Protein AF-0000000083611784 (afdb_homodimer)

Solvent-accessible surface area (backbone atoms only — not comparable to full-atom 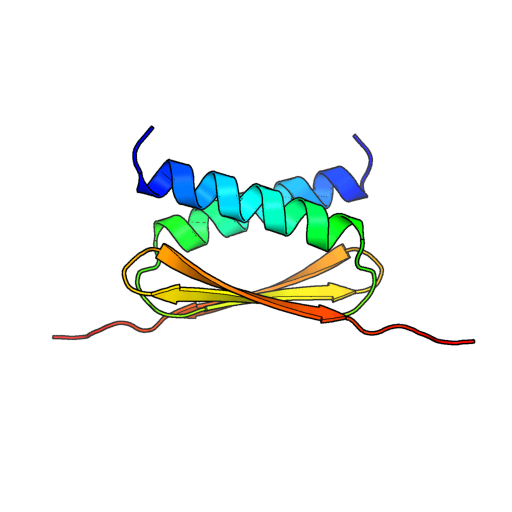values): 5550 Å² total; per-residue (Å²): 129,56,68,61,55,50,51,47,51,54,48,50,52,51,50,52,56,52,53,72,74,41,42,32,37,35,38,37,39,34,30,52,85,54,34,77,77,44,77,45,79,47,76,58,78,86,78,130,129,56,71,62,54,51,51,48,52,53,50,48,53,52,50,51,57,52,53,74,75,41,43,32,38,35,37,37,39,33,31,52,85,55,34,76,76,44,77,45,77,47,74,59,77,86,78,128

Sequence (96 aa):
MSKKQENIQLVLKNIEKMLSSMNYGSITLVVHDDSVVQIEKNEKIRLKMSKKQENIQLVLKNIEKMLSSMNYGSITLVVHDDSVVQIEKNEKIRLK

pLDDT: mean 94.37, std 5.08, range [70.38, 98.44]

Nearest PDB structures (foldseek):
  7o4f-assembly2_D  TM=3.837E-01  e=1.887E+00  Arabidopsis thaliana
  6reb-assembly1_Q  TM=4.284E-01  e=5.753E+00  Polytomella sp. Pringsheim 198.80
  7o4f-assembly2_D  TM=3.829E-01  e=1.887E+00  Arabidopsis thaliana
  6reb-assembly1_Q  TM=4.285E-01  e=5.753E+00  Polytomella sp. Pringsheim 198.80

InterPro domains:
  IPR018743 Protein of unknown function DUF2292 [PF10055] (11-47)

Radius of gyration: 13.78 Å; Cα contacts (8 Å, |Δi|>4): 148; chains: 2; bounding box: 27×47×27 Å

Secondary structure (DSSP, 8-state):
--HHHHHHHHHHHHHHHHHHT-SEEEEEEEEETTEEEEEEEEE-----/--HHHHHHHHHHHHHHHHHHT-SEEEEEEEEETTEEEEEEEEE-----

Organism: NCBI:txid2304605

Foldseek 3Di:
DDPLVVQVVVVVVVVVVLVVPADDFDKDFDDDPSHTDDIDTGGDDDDD/DDPLVVQVVVVVVVVVVLVVPADDFDKDFDDDPSHTDDIDTGGDDDDD

Structure (mmCIF, N/CA/C/O backbone):
data_AF-0000000083611784-model_v1
#
loop_
_entity.id
_entity.type
_entity.pdbx_description
1 polymer 'DUF2292 domain-containing protein'
#
loop_
_atom_site.group_PDB
_atom_site.id
_atom_site.type_symbol
_atom_site.label_atom_id
_atom_site.label_alt_id
_atom_site.label_comp_id
_atom_site.label_asym_id
_atom_site.label_entity_id
_atom_site.label_seq_id
_atom_site.pdbx_PDB_ins_code
_atom_site.Cartn_x
_atom_site.Cartn_y
_atom_site.Cartn_z
_atom_site.occupancy
_atom_site.B_iso_or_equiv
_atom_site.auth_seq_id
_atom_site.auth_comp_id
_atom_site.auth_asym_id
_atom_site.auth_atom_id
_atom_site.pdbx_PDB_model_num
ATOM 1 N N . MET A 1 1 ? -19.109 14.625 -2.473 1 72 1 MET A N 1
ATOM 2 C CA . MET A 1 1 ? -17.891 14.016 -1.938 1 72 1 MET A CA 1
ATOM 3 C C . MET A 1 1 ? -16.672 14.914 -2.178 1 72 1 MET A C 1
ATOM 5 O O . MET A 1 1 ? -16.578 15.57 -3.221 1 72 1 MET A O 1
ATOM 9 N N . SER A 1 2 ? -15.867 15.109 -1.113 1 91.12 2 SER A N 1
ATOM 10 C CA . SER A 1 2 ? -14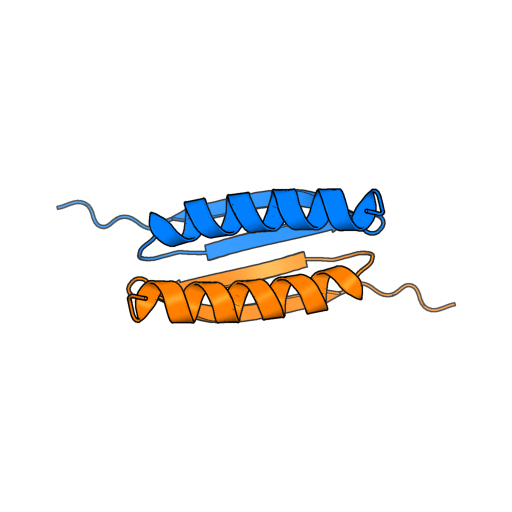.68 15.938 -1.271 1 91.12 2 SER A CA 1
ATOM 11 C C . SER A 1 2 ? -13.695 15.32 -2.258 1 91.12 2 SER A C 1
ATOM 13 O O . SER A 1 2 ? -13.773 14.125 -2.549 1 91.12 2 SER A O 1
ATOM 15 N N . LYS A 1 3 ? -12.875 16.109 -2.963 1 90.75 3 LYS A N 1
ATOM 16 C CA . LYS A 1 3 ? -11.859 15.617 -3.895 1 90.75 3 LYS A CA 1
ATOM 17 C C . LYS A 1 3 ? -10.977 14.555 -3.244 1 90.75 3 LYS A C 1
ATOM 19 O O . LYS A 1 3 ? -10.609 13.57 -3.889 1 90.75 3 LYS A O 1
ATOM 24 N N . LYS A 1 4 ? -10.719 14.805 -2.074 1 90.44 4 LYS A N 1
ATOM 25 C CA . LYS A 1 4 ? -9.922 13.852 -1.308 1 90.44 4 LYS A CA 1
ATOM 26 C C . LYS A 1 4 ? -10.625 12.5 -1.207 1 90.44 4 LYS A C 1
ATOM 28 O O . LYS A 1 4 ? -10.008 11.453 -1.444 1 90.44 4 LYS A O 1
ATOM 33 N N . GLN A 1 5 ? -11.875 12.562 -0.9 1 92.44 5 GLN A N 1
ATOM 34 C CA . GLN A 1 5 ? -12.656 11.336 -0.762 1 92.44 5 GLN A CA 1
ATOM 35 C C . GLN A 1 5 ? -12.781 10.609 -2.1 1 92.44 5 GLN A C 1
ATOM 37 O O . GLN A 1 5 ? -12.766 9.375 -2.146 1 92.44 5 GLN A O 1
ATOM 42 N N . GLU A 1 6 ? -12.859 11.469 -3.09 1 93.94 6 GLU A N 1
ATOM 43 C CA . GLU A 1 6 ? -12.938 10.875 -4.422 1 93.94 6 GLU A CA 1
ATOM 44 C C . GLU A 1 6 ? -11.641 10.156 -4.785 1 93.94 6 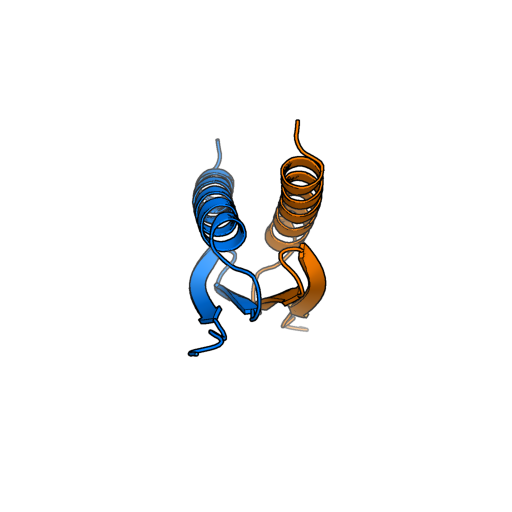GLU A C 1
ATOM 46 O O . GLU A 1 6 ? -11.664 9.07 -5.363 1 93.94 6 GLU A O 1
ATOM 51 N N . ASN A 1 7 ? -10.562 10.742 -4.516 1 95.06 7 ASN A N 1
ATOM 52 C CA . ASN A 1 7 ? -9.266 10.133 -4.77 1 95.06 7 ASN A CA 1
ATOM 53 C C . ASN A 1 7 ? -9.094 8.836 -3.982 1 95.06 7 ASN A C 1
ATOM 55 O O . ASN A 1 7 ? -8.625 7.832 -4.527 1 95.06 7 ASN A O 1
ATOM 59 N N . ILE A 1 8 ? -9.578 8.906 -2.803 1 95.12 8 ILE A N 1
ATOM 60 C CA . ILE A 1 8 ? -9.43 7.734 -1.95 1 95.12 8 ILE A CA 1
ATOM 61 C C . ILE A 1 8 ? -10.266 6.586 -2.51 1 95.12 8 ILE A C 1
ATOM 63 O O . ILE A 1 8 ? -9.797 5.445 -2.586 1 95.12 8 ILE A O 1
ATOM 67 N N . GLN A 1 9 ? -11.422 6.867 -2.928 1 95.44 9 GLN A N 1
ATOM 68 C CA . GLN A 1 9 ? -12.289 5.828 -3.471 1 95.44 9 GLN A CA 1
ATOM 69 C C . GLN A 1 9 ? -11.688 5.207 -4.727 1 95.44 9 GLN A C 1
ATOM 71 O O . GLN A 1 9 ? -11.773 3.994 -4.93 1 95.44 9 GLN A O 1
ATOM 76 N N . LEU A 1 10 ? -11.117 6.066 -5.527 1 95.94 10 LEU A N 1
ATOM 77 C CA . LEU A 1 10 ? -10.445 5.574 -6.727 1 95.94 10 LEU A CA 1
ATOM 78 C C . LEU A 1 10 ? -9.281 4.66 -6.367 1 95.94 10 LEU A C 1
ATOM 80 O O . LEU A 1 10 ? -9.109 3.596 -6.965 1 95.94 10 LEU A O 1
ATOM 84 N N . VAL A 1 11 ? -8.562 5.023 -5.453 1 97 11 VAL A N 1
ATOM 85 C CA . VAL A 1 11 ? -7.406 4.262 -4.992 1 97 11 VAL A CA 1
ATOM 86 C C . VAL A 1 11 ? -7.867 2.914 -4.438 1 97 11 VAL A C 1
ATOM 88 O O . VAL A 1 11 ? -7.297 1.871 -4.773 1 97 11 VAL A O 1
ATOM 91 N N . LEU A 1 12 ? -8.945 2.951 -3.639 1 97.5 12 LEU A N 1
ATOM 92 C CA . LEU A 1 12 ? -9.445 1.731 -3.016 1 97.5 12 LEU A CA 1
ATOM 93 C C . LEU A 1 12 ? -9.922 0.739 -4.07 1 97.5 12 LEU A C 1
ATOM 95 O O . LEU A 1 12 ? -9.719 -0.469 -3.93 1 97.5 12 LEU A O 1
ATOM 99 N N . LYS A 1 13 ? -10.461 1.235 -5.035 1 97.12 13 LYS A N 1
ATOM 100 C CA . LYS A 1 13 ? -10.93 0.371 -6.117 1 97.12 13 LYS A CA 1
ATOM 101 C C . LYS A 1 13 ? -9.758 -0.308 -6.82 1 97.12 13 LYS A C 1
ATOM 103 O O . LYS A 1 13 ? -9.812 -1.504 -7.117 1 97.12 13 LYS A O 1
ATOM 108 N N . ASN A 1 14 ? -8.727 0.429 -7.051 1 96.75 14 ASN A N 1
ATOM 109 C CA . ASN A 1 14 ? -7.547 -0.131 -7.699 1 96.75 14 ASN A CA 1
ATOM 110 C C . ASN A 1 14 ? -6.871 -1.179 -6.816 1 96.75 14 ASN A C 1
ATOM 112 O O . ASN A 1 14 ? -6.496 -2.25 -7.297 1 96.75 14 ASN A O 1
ATOM 116 N N . ILE A 1 15 ? -6.824 -0.861 -5.586 1 97.75 15 ILE A N 1
ATOM 117 C CA . ILE A 1 15 ? -6.211 -1.785 -4.641 1 97.75 15 ILE A CA 1
ATOM 118 C C . ILE A 1 15 ? -7.012 -3.084 -4.594 1 97.75 15 ILE A C 1
ATOM 120 O O . ILE A 1 15 ? -6.438 -4.176 -4.555 1 97.75 15 ILE A O 1
ATOM 124 N N . GLU A 1 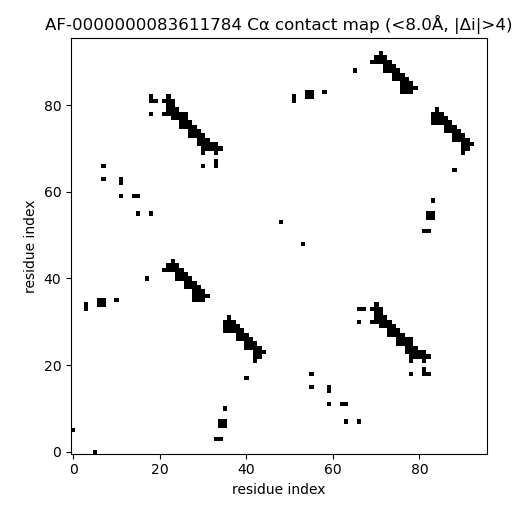16 ? -8.312 -2.953 -4.559 1 97.25 16 GLU A N 1
ATOM 125 C CA . GLU A 1 16 ? -9.164 -4.137 -4.551 1 97.25 16 GLU A CA 1
ATOM 126 C C . GLU A 1 16 ? -8.875 -5.035 -5.746 1 97.25 16 GLU A C 1
ATOM 128 O O . GLU A 1 16 ? -8.742 -6.25 -5.602 1 97.25 16 GLU A O 1
ATOM 133 N N . LYS A 1 17 ? -8.789 -4.438 -6.898 1 96.69 17 LYS A N 1
ATOM 134 C CA . LYS A 1 17 ? -8.516 -5.18 -8.125 1 96.69 17 LYS A CA 1
ATOM 135 C C . LYS A 1 17 ? -7.156 -5.867 -8.062 1 96.69 17 LYS A C 1
ATOM 137 O O . LYS A 1 17 ? -7.023 -7.031 -8.445 1 96.69 17 LYS A O 1
ATOM 142 N N . MET A 1 18 ? -6.18 -5.176 -7.539 1 96.44 18 MET A N 1
ATOM 143 C CA . MET A 1 18 ? -4.828 -5.719 -7.461 1 96.44 18 MET A CA 1
ATOM 144 C C . MET A 1 18 ? -4.77 -6.895 -6.492 1 96.44 18 MET A C 1
ATOM 146 O O . MET A 1 18 ? -4.156 -7.922 -6.789 1 96.44 18 MET A O 1
ATOM 150 N N . LEU A 1 19 ? -5.473 -6.703 -5.406 1 96.31 19 LEU A N 1
ATOM 151 C CA . LEU A 1 19 ? -5.484 -7.754 -4.391 1 96.31 19 LEU A CA 1
ATOM 152 C C . LEU A 1 19 ? -6.223 -8.984 -4.895 1 96.31 19 LEU A C 1
ATOM 154 O O . LEU A 1 19 ? -5.875 -10.117 -4.539 1 96.31 19 LEU A O 1
ATOM 158 N N . SER A 1 20 ? -7.156 -8.734 -5.668 1 94.69 20 SER A N 1
ATOM 159 C CA . SER A 1 20 ? -7.961 -9.844 -6.164 1 94.69 20 SER A CA 1
ATOM 160 C C . SER A 1 20 ? -7.152 -10.742 -7.094 1 94.69 20 SER A C 1
ATOM 162 O O . SER A 1 20 ? -7.469 -11.922 -7.25 1 94.69 20 SER A O 1
ATOM 164 N N . SER A 1 21 ? -6.094 -10.227 -7.691 1 93.5 21 SER A N 1
ATOM 165 C CA . SER A 1 21 ? -5.336 -10.992 -8.672 1 93.5 21 SER A CA 1
ATOM 166 C C . SER A 1 21 ? -3.961 -11.375 -8.141 1 93.5 21 SER A C 1
ATOM 168 O O . SER A 1 21 ? -3.152 -11.969 -8.852 1 93.5 21 SER A O 1
ATOM 170 N N . MET A 1 22 ? -3.684 -11.125 -6.879 1 93.88 22 MET A N 1
ATOM 171 C CA . MET A 1 22 ? -2.34 -11.305 -6.336 1 93.88 22 MET A CA 1
ATOM 172 C C . MET A 1 22 ? -2.322 -12.398 -5.27 1 93.88 22 MET A C 1
ATOM 174 O O . MET A 1 22 ? -3.166 -12.406 -4.371 1 93.88 22 MET A O 1
ATOM 178 N N . ASN A 1 23 ? -1.351 -13.258 -5.336 1 93.94 23 ASN A N 1
ATOM 179 C CA . ASN A 1 23 ? -1.191 -14.297 -4.328 1 93.94 23 ASN A CA 1
ATOM 180 C C . ASN A 1 23 ? 0.001 -14.016 -3.418 1 93.94 23 ASN A C 1
ATOM 182 O O . ASN A 1 23 ? -0.045 -14.305 -2.221 1 93.94 23 ASN A O 1
ATOM 186 N N . TYR A 1 24 ? 1.114 -13.539 -3.982 1 97.19 24 TYR A N 1
ATOM 187 C CA . TYR A 1 24 ? 2.334 -13.227 -3.244 1 97.19 24 TYR A CA 1
ATOM 188 C C . TYR A 1 24 ? 2.936 -11.906 -3.711 1 97.19 24 TYR A C 1
ATOM 190 O O . TYR A 1 24 ? 2.996 -11.633 -4.91 1 97.19 24 TYR A O 1
ATOM 198 N N . GLY A 1 25 ? 3.377 -11.18 -2.773 1 97.75 25 GLY A N 1
ATOM 199 C CA . GLY A 1 25 ? 4.023 -9.938 -3.146 1 97.75 25 GLY A CA 1
ATOM 200 C C . GLY A 1 25 ? 3.664 -8.781 -2.23 1 97.75 25 GLY A C 1
ATOM 201 O O . GLY A 1 25 ? 3.596 -8.945 -1.012 1 97.75 25 GLY A O 1
ATOM 202 N N . SER A 1 26 ? 3.578 -7.598 -2.877 1 98.06 26 SER A N 1
ATOM 203 C CA . SER A 1 26 ? 3.277 -6.418 -2.072 1 98.06 26 SER A CA 1
ATOM 204 C C . SER A 1 26 ? 2.734 -5.285 -2.936 1 98.06 26 SER A C 1
ATOM 206 O O . SER A 1 26 ? 2.934 -5.273 -4.152 1 98.06 26 SER A O 1
ATOM 208 N N . ILE A 1 27 ? 2.035 -4.438 -2.326 1 98.12 27 ILE A N 1
ATOM 209 C CA . ILE A 1 27 ? 1.529 -3.201 -2.914 1 98.12 27 ILE A CA 1
ATOM 210 C C . ILE A 1 27 ? 1.96 -2.01 -2.062 1 98.12 27 ILE A C 1
ATOM 212 O O . ILE A 1 27 ? 1.795 -2.021 -0.84 1 98.12 27 ILE A O 1
ATOM 216 N N . THR A 1 28 ? 2.512 -1.012 -2.668 1 98.38 28 THR A N 1
ATOM 217 C CA . THR A 1 28 ? 2.93 0.191 -1.957 1 98.38 28 THR A CA 1
ATOM 218 C C . THR A 1 28 ? 2.191 1.417 -2.486 1 98.38 28 THR A C 1
ATOM 220 O O . THR A 1 28 ? 2.152 1.65 -3.697 1 98.38 28 THR A O 1
ATOM 223 N N . LEU A 1 29 ? 1.577 2.145 -1.614 1 98.44 29 LEU A N 1
ATOM 224 C CA . LEU A 1 29 ? 0.947 3.428 -1.907 1 98.44 29 LEU A CA 1
ATOM 225 C C . LEU A 1 29 ? 1.835 4.586 -1.46 1 98.44 29 LEU A C 1
ATOM 227 O O . LEU A 1 29 ? 2.285 4.617 -0.312 1 98.44 29 LEU A O 1
ATOM 231 N N . VAL A 1 30 ? 2.096 5.5 -2.314 1 98.25 30 VAL A N 1
ATOM 232 C CA . VAL A 1 30 ? 2.854 6.703 -1.981 1 98.25 30 VAL A CA 1
ATOM 233 C C . VAL A 1 30 ? 1.907 7.895 -1.868 1 98.25 30 VAL A C 1
ATOM 235 O O . VAL A 1 30 ? 1.106 8.148 -2.771 1 98.25 30 VAL A O 1
ATOM 238 N N . VAL A 1 31 ? 2.055 8.562 -0.748 1 97.94 31 VAL A N 1
ATOM 239 C CA . VAL A 1 31 ? 1.184 9.695 -0.464 1 97.94 31 VAL A CA 1
ATOM 240 C C . VAL A 1 31 ? 1.998 10.984 -0.474 1 97.94 31 VAL A C 1
ATOM 242 O O . VAL A 1 31 ? 3.045 11.07 0.173 1 97.94 31 VAL A O 1
ATOM 245 N N . HIS A 1 32 ? 1.572 11.883 -1.254 1 97.19 32 HIS A N 1
ATOM 246 C CA . HIS A 1 32 ? 2.139 13.227 -1.311 1 97.19 32 HIS A CA 1
ATOM 247 C C . HIS A 1 32 ? 1.044 14.289 -1.315 1 97.19 32 HIS A C 1
ATOM 249 O O . HIS A 1 32 ? 0.134 14.242 -2.145 1 97.19 32 HIS A O 1
ATOM 255 N N . ASP A 1 33 ? 1.241 15.188 -0.352 1 95.19 33 ASP A N 1
ATOM 256 C CA . ASP A 1 33 ? 0.312 16.297 -0.224 1 95.19 33 ASP A CA 1
ATOM 257 C C . ASP A 1 33 ? -1.129 15.812 -0.109 1 95.19 33 ASP A C 1
ATOM 259 O O . ASP A 1 33 ? -2.002 16.25 -0.864 1 95.19 33 ASP A O 1
ATOM 263 N N . ASP A 1 34 ? -1.409 14.797 0.685 1 92.75 34 ASP A N 1
ATOM 264 C CA . ASP A 1 34 ? -2.709 14.297 1.122 1 92.75 34 ASP A CA 1
ATOM 265 C C . ASP A 1 34 ? -3.406 13.523 0.002 1 92.75 34 ASP A C 1
ATOM 267 O O . ASP A 1 34 ? -4.629 13.375 0.017 1 92.75 34 ASP A O 1
ATOM 271 N N . SER A 1 35 ? -2.617 13.18 -0.909 1 95.56 35 SER A N 1
ATOM 272 C CA . SER A 1 35 ? -3.148 12.414 -2.033 1 95.56 35 SER A CA 1
ATOM 273 C C . SER A 1 35 ? -2.221 11.266 -2.406 1 95.56 35 SER A C 1
ATOM 275 O O . SER A 1 35 ? -0.997 11.414 -2.387 1 95.56 35 SER A O 1
ATOM 277 N N . VAL A 1 36 ? -2.869 10.18 -2.812 1 97.62 36 VAL A N 1
ATOM 278 C CA . VAL A 1 36 ? -2.051 9.086 -3.316 1 97.62 36 VAL A CA 1
ATOM 279 C C . VAL A 1 36 ? -1.572 9.406 -4.73 1 97.62 36 VAL A C 1
ATOM 281 O O . VAL A 1 36 ? -2.385 9.617 -5.633 1 97.62 36 VAL A O 1
ATOM 284 N N . VAL A 1 37 ? -0.32 9.383 -4.965 1 97.12 37 VAL A N 1
ATOM 285 C CA . VAL A 1 37 ? 0.2 9.828 -6.258 1 97.12 37 VAL A CA 1
ATOM 286 C C . VAL A 1 37 ? 0.802 8.641 -7.004 1 97.12 37 VAL A C 1
ATOM 288 O O . VAL A 1 37 ? 1.02 8.711 -8.219 1 97.12 37 VAL A O 1
ATOM 291 N N . GLN A 1 38 ? 1.108 7.676 -6.305 1 97.19 38 GLN A N 1
ATOM 292 C CA . GLN A 1 38 ? 1.658 6.484 -6.941 1 97.19 38 GLN A CA 1
ATOM 293 C C . GLN A 1 38 ? 1.166 5.215 -6.254 1 97.19 38 GLN A C 1
ATOM 295 O O . GLN A 1 38 ? 1.056 5.1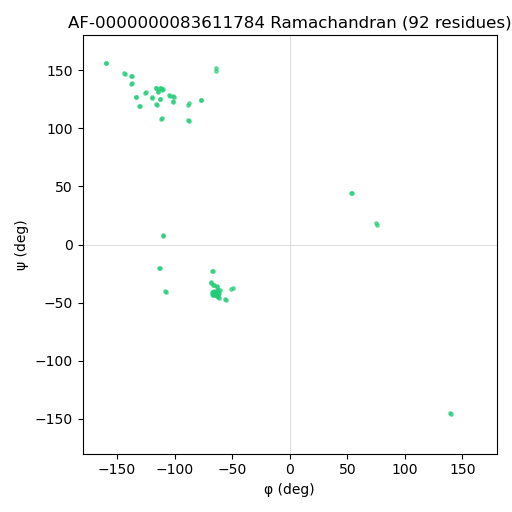72 -5.027 1 97.19 38 GLN A O 1
ATOM 300 N N . ILE A 1 39 ? 0.989 4.152 -7.027 1 97.31 39 ILE A N 1
ATOM 301 C CA . ILE A 1 39 ? 0.7 2.799 -6.566 1 97.31 39 ILE A CA 1
ATOM 302 C C . ILE A 1 39 ? 1.651 1.812 -7.238 1 97.31 39 ILE A C 1
ATOM 304 O O . ILE A 1 39 ? 1.68 1.704 -8.469 1 97.31 39 ILE A O 1
ATOM 308 N N . GLU A 1 40 ? 2.371 1.197 -6.41 1 96.62 40 GLU A N 1
ATOM 309 C CA . GLU A 1 40 ? 3.328 0.215 -6.91 1 96.62 40 GLU A CA 1
ATOM 310 C C . GLU A 1 40 ? 2.908 -1.204 -6.535 1 96.62 40 GLU A C 1
ATOM 312 O O . GLU A 1 40 ? 2.482 -1.454 -5.406 1 96.62 40 GLU A O 1
ATOM 317 N N . LYS A 1 41 ? 2.996 -2.049 -7.547 1 96.31 41 LYS A N 1
ATOM 318 C CA . LYS A 1 41 ? 2.703 -3.463 -7.336 1 96.31 41 LYS A CA 1
ATOM 319 C C . LYS A 1 41 ? 3.941 -4.324 -7.578 1 96.31 41 LYS A C 1
ATOM 321 O O . LYS A 1 41 ? 4.582 -4.219 -8.625 1 96.31 41 LYS A O 1
ATOM 326 N N . ASN A 1 42 ? 4.363 -5.039 -6.621 1 96.5 42 ASN A N 1
ATOM 327 C CA . ASN A 1 42 ? 5.41 -6.051 -6.703 1 96.5 42 ASN A CA 1
ATOM 328 C C . ASN A 1 42 ? 4.844 -7.457 -6.508 1 96.5 42 ASN A C 1
ATOM 330 O O . ASN A 1 42 ? 4.527 -7.852 -5.383 1 96.5 42 ASN A O 1
ATOM 334 N N . GLU A 1 43 ? 4.789 -8.25 -7.594 1 95.25 43 GLU A N 1
ATOM 335 C CA . GLU A 1 43 ? 4.18 -9.57 -7.539 1 95.25 43 GLU A CA 1
ATOM 336 C C . GLU A 1 43 ? 5.227 -10.672 -7.699 1 95.25 43 GLU A C 1
ATOM 338 O O . GLU A 1 43 ? 6.133 -10.555 -8.531 1 95.25 43 GLU A O 1
ATOM 343 N N . LYS A 1 44 ? 5.18 -11.586 -6.969 1 93.75 44 LYS A N 1
ATOM 344 C CA . LYS A 1 44 ? 5.984 -12.797 -7.105 1 93.75 44 LYS A CA 1
ATOM 345 C C . LYS A 1 44 ? 5.164 -13.938 -7.711 1 93.75 44 LYS A C 1
ATOM 347 O O . LYS A 1 44 ? 4.109 -14.297 -7.188 1 93.75 44 LYS A O 1
ATOM 352 N N . ILE A 1 45 ? 5.703 -14.445 -8.82 1 90.25 45 ILE A N 1
ATOM 353 C CA . ILE A 1 45 ? 5.008 -15.523 -9.516 1 90.25 45 ILE A CA 1
ATOM 354 C C . ILE A 1 45 ? 5.844 -16.797 -9.445 1 90.25 45 ILE A C 1
ATOM 356 O O . ILE A 1 45 ? 7.066 -16.766 -9.594 1 90.25 45 ILE A O 1
ATOM 360 N N . ARG A 1 46 ? 5.25 -17.812 -9.117 1 86.56 46 ARG A N 1
ATOM 361 C CA . ARG A 1 46 ? 5.922 -19.109 -9.211 1 86.56 46 ARG A CA 1
ATOM 362 C C . ARG A 1 46 ? 5.734 -19.719 -10.586 1 86.56 46 ARG A C 1
ATOM 364 O O . ARG A 1 46 ? 4.602 -19.969 -11.023 1 86.56 46 ARG A O 1
ATOM 371 N N . LEU A 1 47 ? 6.852 -19.703 -11.359 1 84.88 47 LEU A N 1
ATOM 372 C CA . LEU A 1 47 ? 6.812 -20.328 -12.672 1 84.88 47 LEU A CA 1
ATOM 373 C C . LEU A 1 47 ? 7.164 -21.812 -12.57 1 84.88 47 LEU A C 1
ATOM 375 O O . LEU A 1 47 ? 7.992 -22.203 -11.742 1 84.88 47 LEU A O 1
ATOM 379 N N . LYS A 1 48 ? 6.234 -22.594 -13.016 1 78.88 48 LYS A N 1
ATOM 380 C CA . LYS A 1 48 ? 6.617 -24 -13.148 1 78.88 48 LYS A CA 1
ATOM 381 C C . LYS A 1 48 ? 7.707 -24.188 -14.195 1 78.88 48 LYS A C 1
ATOM 383 O O . LYS A 1 48 ? 7.789 -23.406 -15.148 1 78.88 48 LYS A O 1
ATOM 388 N N . MET B 1 1 ? -20.641 -13.312 1.096 1 70.38 1 MET B N 1
ATOM 389 C CA . MET B 1 1 ? -19.344 -12.812 0.683 1 70.38 1 MET B CA 1
ATOM 390 C C . MET B 1 1 ? -18.25 -13.828 1.019 1 70.38 1 MET B C 1
ATOM 392 O O . MET B 1 1 ? -18.297 -14.477 2.064 1 70.38 1 MET B O 1
ATOM 396 N N . SER B 1 2 ? -17.359 -14.117 0.013 1 90.38 2 SER B N 1
ATOM 397 C CA . SER B 1 2 ? -16.281 -15.07 0.262 1 90.38 2 SER B CA 1
ATOM 398 C C . SER B 1 2 ? -15.328 -14.555 1.331 1 90.38 2 SER B C 1
ATOM 400 O O . SER B 1 2 ? -15.289 -13.352 1.609 1 90.38 2 SER B O 1
ATOM 402 N N . LYS B 1 3 ? -14.688 -15.43 2.123 1 90.06 3 LYS B N 1
ATOM 403 C CA . LYS B 1 3 ? -13.711 -15.047 3.141 1 90.06 3 LYS B CA 1
ATOM 404 C C . LYS B 1 3 ? -12.664 -14.094 2.572 1 90.06 3 LYS B C 1
ATOM 406 O O . LYS B 1 3 ? -12.25 -13.148 3.248 1 90.06 3 LYS B O 1
ATOM 411 N N . LYS B 1 4 ? -12.336 -14.367 1.414 1 89.81 4 LYS B N 1
ATOM 412 C CA . LYS B 1 4 ? -11.367 -13.508 0.724 1 89.81 4 LYS B CA 1
ATOM 413 C C . LYS B 1 4 ? -11.898 -12.086 0.572 1 89.81 4 LYS B C 1
ATOM 415 O O . LYS B 1 4 ? -11.195 -11.125 0.861 1 89.81 4 LYS B O 1
ATOM 420 N N . GLN B 1 5 ? -13.133 -12.008 0.172 1 91.94 5 GLN B N 1
ATOM 421 C CA . GLN B 1 5 ? -13.75 -10.703 -0.024 1 91.94 5 GLN B CA 1
ATOM 422 C C . GLN B 1 5 ? -13.906 -9.961 1.301 1 91.94 5 GLN B C 1
ATOM 424 O O . GLN B 1 5 ? -13.758 -8.742 1.355 1 91.94 5 GLN B O 1
ATOM 429 N N . GLU B 1 6 ? -14.164 -10.789 2.275 1 93.25 6 GLU B N 1
ATOM 430 C CA . GLU B 1 6 ? -14.289 -10.188 3.6 1 93.25 6 GLU B CA 1
ATOM 431 C C . GLU B 1 6 ? -12.953 -9.617 4.07 1 93.25 6 GLU B C 1
ATOM 433 O O . GLU B 1 6 ? -12.906 -8.523 4.648 1 93.25 6 GLU B O 1
ATOM 438 N N . ASN B 1 7 ? -11.914 -10.32 3.873 1 94.19 7 ASN B N 1
ATOM 439 C CA . ASN B 1 7 ? -10.578 -9.852 4.234 1 94.19 7 ASN B CA 1
ATOM 440 C C . ASN B 1 7 ? -10.195 -8.594 3.465 1 94.19 7 ASN B C 1
ATOM 442 O O . ASN B 1 7 ? -9.656 -7.648 4.043 1 94.19 7 ASN B O 1
ATOM 446 N N . ILE B 1 8 ? -10.594 -8.617 2.248 1 94.81 8 ILE B N 1
ATOM 447 C CA . ILE B 1 8 ? -10.258 -7.473 1.413 1 94.81 8 ILE B CA 1
ATOM 448 C C . ILE B 1 8 ? -11 -6.234 1.915 1 94.81 8 ILE B C 1
ATOM 450 O O . ILE B 1 8 ? -10.414 -5.156 2.023 1 94.81 8 ILE B O 1
ATOM 454 N N . GLN B 1 9 ? -12.219 -6.383 2.256 1 95.25 9 GLN B N 1
ATOM 455 C CA . GLN B 1 9 ? -13.008 -5.254 2.74 1 95.25 9 GLN B CA 1
ATOM 456 C C . GLN B 1 9 ? -12.43 -4.695 4.039 1 95.25 9 GLN B C 1
ATOM 458 O O . GLN B 1 9 ? -12.398 -3.48 4.238 1 95.25 9 GLN B O 1
ATOM 463 N N . LEU B 1 10 ? -12 -5.609 4.871 1 95.62 10 LEU B N 1
ATOM 464 C CA . LEU B 1 10 ? -11.359 -5.188 6.113 1 95.62 10 LEU B CA 1
ATOM 465 C C . LEU B 1 10 ? -10.086 -4.406 5.832 1 95.62 10 LEU B C 1
ATOM 467 O O . LEU B 1 10 ? -9.836 -3.363 6.445 1 95.62 10 LEU B O 1
ATOM 471 N N . VAL B 1 11 ? -9.344 -4.844 4.969 1 96.88 11 VAL B N 1
ATOM 472 C CA . VAL B 1 11 ? -8.094 -4.203 4.582 1 96.88 11 VAL B CA 1
ATOM 473 C C . VAL B 1 11 ? -8.375 -2.82 4 1 96.88 11 VAL B C 1
ATOM 475 O O . VAL B 1 11 ? -7.727 -1.839 4.371 1 96.88 11 VAL B O 1
ATOM 478 N N . LEU B 1 12 ? -9.391 -2.742 3.137 1 97.44 12 LEU B N 1
ATOM 479 C CA . LEU B 1 12 ? -9.734 -1.482 2.486 1 97.44 12 LEU B CA 1
ATOM 480 C C . LEU B 1 12 ? -10.18 -0.444 3.51 1 97.44 12 LEU B C 1
ATOM 482 O O . LEU B 1 12 ? -9.844 0.738 3.387 1 97.44 12 LEU B O 1
ATOM 486 N N . LYS B 1 13 ? -10.82 -0.876 4.453 1 97 13 LYS B N 1
ATOM 487 C CA . LYS B 1 13 ? -11.266 0.033 5.504 1 97 13 LYS B CA 1
ATOM 488 C C . LYS B 1 13 ? -10.086 0.599 6.281 1 97 13 LYS B C 1
ATOM 490 O O . LYS B 1 13 ? -10.039 1.794 6.578 1 97 13 LYS B O 1
ATOM 495 N N . ASN B 1 14 ? -9.141 -0.25 6.578 1 96.69 14 ASN B N 1
ATOM 496 C CA . ASN B 1 14 ? -7.953 0.196 7.293 1 96.69 14 ASN B CA 1
ATOM 497 C C . ASN B 1 14 ? -7.129 1.171 6.457 1 96.69 14 ASN B C 1
ATOM 499 O O . ASN B 1 14 ? -6.68 2.203 6.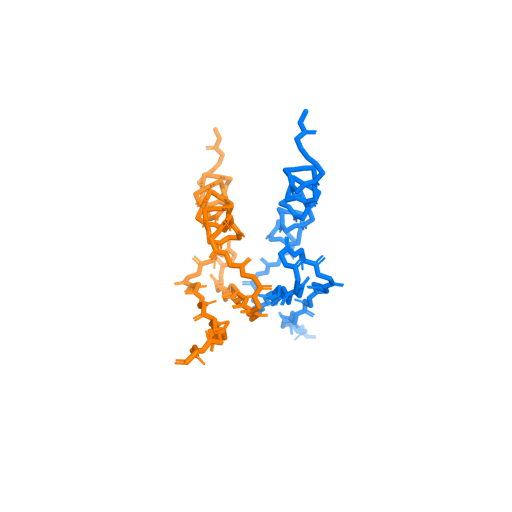961 1 96.69 14 ASN B O 1
ATOM 503 N N . ILE B 1 15 ? -7.051 0.859 5.227 1 97.75 15 ILE B N 1
ATOM 504 C CA . ILE B 1 15 ? -6.301 1.719 4.316 1 97.75 15 ILE B CA 1
ATOM 505 C C . ILE B 1 15 ? -6.973 3.086 4.227 1 97.75 15 ILE B C 1
ATOM 507 O O . ILE B 1 15 ? -6.297 4.117 4.227 1 97.75 15 ILE B O 1
ATOM 511 N N . GLU B 1 16 ? -8.266 3.076 4.117 1 97.31 16 GLU B N 1
ATOM 512 C CA . GLU B 1 16 ? -9.008 4.332 4.062 1 97.31 16 GLU B CA 1
ATOM 513 C C . GLU B 1 16 ? -8.703 5.207 5.273 1 97.31 16 GLU B C 1
ATOM 515 O O . GLU B 1 16 ? -8.445 6.406 5.137 1 97.31 16 GLU B O 1
ATOM 520 N N . LYS B 1 17 ? -8.75 4.625 6.422 1 96.75 17 LYS B N 1
ATOM 521 C CA . LYS B 1 17 ? -8.477 5.344 7.664 1 96.75 17 LYS B CA 1
ATOM 522 C C . LYS B 1 17 ? -7.055 5.898 7.676 1 96.75 17 LYS B C 1
ATOM 524 O O . LYS B 1 17 ? -6.836 7.051 8.07 1 96.75 17 LYS B O 1
ATOM 529 N N . MET B 1 18 ? -6.117 5.113 7.211 1 96.5 18 MET B N 1
ATOM 530 C CA . MET B 1 18 ? -4.715 5.531 7.207 1 96.5 18 MET B CA 1
ATOM 531 C C . MET B 1 18 ? -4.496 6.695 6.246 1 96.5 18 MET B C 1
ATOM 533 O O . MET B 1 18 ? -3.811 7.66 6.578 1 96.5 18 MET B O 1
ATOM 537 N N . LEU B 1 19 ? -5.148 6.57 5.125 1 96.44 19 LEU B N 1
ATOM 538 C CA . LEU B 1 19 ? -5.008 7.613 4.113 1 96.44 19 LEU B CA 1
ATOM 539 C C . LEU B 1 19 ? -5.656 8.914 4.578 1 96.44 19 LEU B C 1
ATOM 541 O O . LEU B 1 19 ? -5.188 10 4.242 1 96.44 19 LEU B O 1
ATOM 545 N N . SER B 1 20 ? -6.664 8.734 5.293 1 94.88 20 SER B N 1
ATOM 546 C CA . SER B 1 20 ? -7.395 9.914 5.738 1 94.88 20 SER B CA 1
ATOM 547 C C . SER B 1 20 ? -6.562 10.75 6.711 1 94.88 20 SER B C 1
ATOM 549 O O . SER B 1 20 ? -6.781 11.953 6.848 1 94.88 20 SER B O 1
ATOM 551 N N . SER B 1 21 ? -5.594 10.148 7.367 1 93.56 21 SER B N 1
ATOM 552 C CA . SER B 1 21 ? -4.824 10.852 8.391 1 93.56 21 SER B CA 1
ATOM 553 C C . SER B 1 21 ? -3.395 11.109 7.926 1 93.56 21 SER B C 1
ATOM 555 O O . SER B 1 21 ? -2.572 11.625 8.688 1 93.56 21 SER B O 1
ATOM 557 N N . MET B 1 22 ? -3.078 10.844 6.676 1 94.06 22 MET B N 1
ATOM 558 C CA . MET B 1 22 ? -1.698 10.898 6.203 1 94.06 22 MET B CA 1
ATOM 559 C C . MET B 1 22 ? -1.529 11.984 5.141 1 94.06 22 MET B C 1
ATOM 561 O O . MET B 1 22 ? -2.324 12.062 4.203 1 94.06 22 MET B O 1
ATOM 565 N N . ASN B 1 23 ? -0.481 12.75 5.266 1 94.12 23 ASN B N 1
ATOM 566 C CA . ASN B 1 23 ? -0.179 13.766 4.27 1 94.12 23 ASN B CA 1
ATOM 567 C C . ASN B 1 23 ? 1.031 13.383 3.422 1 94.12 23 ASN B C 1
ATOM 569 O O . ASN B 1 23 ? 1.077 13.68 2.227 1 94.12 23 ASN B O 1
ATOM 573 N N . TYR B 1 24 ? 2.066 12.805 4.023 1 97.31 24 TYR B N 1
ATOM 574 C CA . TYR B 1 24 ? 3.295 12.391 3.355 1 97.31 24 TYR B CA 1
ATOM 575 C C . TYR B 1 24 ? 3.752 11.023 3.852 1 97.31 24 TYR B C 1
ATOM 577 O O . TYR B 1 24 ? 3.738 10.758 5.055 1 97.31 24 TYR B O 1
ATOM 585 N N . GLY B 1 25 ? 4.16 10.258 2.936 1 97.75 25 GLY B N 1
ATOM 586 C CA . GLY B 1 25 ? 4.668 8.961 3.346 1 97.75 25 GLY B CA 1
ATOM 587 C C . GLY B 1 25 ? 4.258 7.84 2.412 1 97.75 25 GLY B C 1
ATOM 588 O O . GLY B 1 25 ? 4.27 8 1.189 1 97.75 25 GLY B O 1
ATOM 589 N N . SER B 1 26 ? 4.051 6.676 3.047 1 98.06 26 SER B N 1
ATOM 590 C CA . SER B 1 26 ? 3.691 5.523 2.23 1 98.06 26 SER B CA 1
ATOM 591 C C . SER B 1 26 ? 3.012 4.441 3.064 1 98.06 26 SER B C 1
ATOM 593 O O . SER B 1 26 ? 3.148 4.422 4.289 1 98.06 26 SER B O 1
ATOM 595 N N . ILE B 1 27 ? 2.271 3.662 2.426 1 98.12 27 ILE B N 1
ATOM 596 C CA . ILE B 1 27 ? 1.634 2.477 2.986 1 98.12 27 ILE B CA 1
ATOM 597 C C . ILE B 1 27 ? 2.002 1.251 2.154 1 98.12 27 ILE B C 1
ATOM 599 O O . ILE B 1 27 ? 1.901 1.274 0.925 1 98.12 27 ILE B O 1
ATOM 603 N N . THR B 1 28 ? 2.426 0.201 2.787 1 98.38 28 THR B N 1
ATOM 604 C CA . THR B 1 28 ? 2.773 -1.036 2.096 1 98.38 28 THR B CA 1
ATOM 605 C C . THR B 1 28 ? 1.904 -2.191 2.584 1 98.38 28 THR B C 1
ATOM 607 O O . THR B 1 28 ? 1.785 -2.418 3.789 1 98.38 28 THR B O 1
ATOM 610 N N . LEU B 1 29 ? 1.268 -2.861 1.681 1 98.38 29 LEU B N 1
ATOM 611 C CA . LEU B 1 29 ? 0.515 -4.082 1.938 1 98.38 29 LEU B CA 1
ATOM 612 C C . LEU B 1 29 ? 1.319 -5.312 1.53 1 98.38 29 LEU B C 1
ATOM 614 O O . LEU B 1 29 ? 1.812 -5.391 0.403 1 98.38 29 LEU B O 1
ATOM 618 N N . VAL B 1 30 ? 1.475 -6.234 2.391 1 98.12 30 VAL B N 1
ATOM 619 C CA . VAL B 1 30 ? 2.141 -7.496 2.088 1 98.12 30 VAL B CA 1
ATOM 620 C C . VAL B 1 30 ? 1.103 -8.602 1.929 1 98.12 30 VAL B C 1
ATOM 622 O O . VAL B 1 30 ? 0.248 -8.789 2.799 1 98.12 30 VAL B O 1
ATOM 625 N N . VAL B 1 31 ? 1.232 -9.281 0.812 1 97.81 31 VAL B N 1
ATOM 626 C CA . VAL B 1 31 ? 0.276 -10.328 0.482 1 97.81 31 VAL B CA 1
ATOM 627 C C . VAL B 1 31 ? 0.967 -11.688 0.526 1 97.81 31 VAL B C 1
ATOM 629 O O . VAL B 1 31 ? 2.033 -11.867 -0.065 1 97.81 31 VAL B O 1
ATOM 632 N N . HIS B 1 32 ? 0.424 -12.555 1.279 1 96.94 32 HIS B N 1
ATOM 633 C CA . HIS B 1 32 ? 0.862 -13.945 1.358 1 96.94 32 HIS B CA 1
ATOM 634 C C . HIS B 1 32 ? -0.324 -14.898 1.299 1 96.94 32 HIS B C 1
ATOM 636 O O . HIS B 1 32 ? -1.271 -14.773 2.078 1 96.94 32 HIS B O 1
ATOM 642 N N . ASP B 1 33 ? -0.148 -15.828 0.333 1 94.88 33 ASP B N 1
ATOM 643 C CA . ASP B 1 33 ? -1.165 -16.859 0.15 1 94.88 33 ASP B CA 1
ATOM 644 C C . ASP B 1 33 ? -2.549 -16.234 -0.035 1 94.88 33 ASP B C 1
ATOM 646 O O . ASP B 1 33 ? -3.494 -16.594 0.67 1 94.88 33 ASP B O 1
ATOM 650 N N . ASP B 1 34 ? -2.676 -15.203 -0.834 1 92.25 34 ASP B N 1
ATOM 651 C CA . ASP B 1 34 ? -3.902 -14.586 -1.329 1 92.25 34 ASP B CA 1
ATOM 652 C C . ASP B 1 34 ? -4.586 -13.766 -0.236 1 92.25 34 ASP B C 1
ATOM 654 O O . ASP B 1 34 ? -5.793 -13.523 -0.295 1 92.25 34 ASP B O 1
ATOM 658 N N . SER B 1 35 ? -3.816 -13.477 0.707 1 95.12 35 SER B N 1
ATOM 659 C CA . SER B 1 35 ? -4.332 -12.672 1.81 1 95.12 35 SER B CA 1
ATOM 660 C C . SER B 1 35 ? -3.324 -11.617 2.244 1 95.12 35 SER B C 1
ATOM 662 O O . SER B 1 35 ? -2.121 -11.883 2.295 1 95.12 35 SER B O 1
ATOM 664 N N . VAL B 1 36 ? -3.873 -10.477 2.631 1 97.44 36 VAL B N 1
ATOM 665 C CA . VAL B 1 36 ? -2.984 -9.453 3.18 1 97.44 36 VAL B CA 1
ATOM 666 C C . VAL B 1 36 ? -2.602 -9.82 4.613 1 97.44 36 VAL B C 1
ATOM 668 O O . VAL B 1 36 ? -3.471 -9.969 5.477 1 97.44 36 VAL B O 1
ATOM 671 N N . VAL B 1 37 ? -1.364 -9.914 4.91 1 96.81 37 VAL B N 1
ATOM 672 C CA . VAL B 1 37 ? -0.944 -10.406 6.219 1 96.81 37 VAL B CA 1
ATOM 673 C C . VAL B 1 37 ? -0.28 -9.273 7 1 96.81 37 VAL B C 1
ATOM 675 O O . VAL B 1 37 ? -0.128 -9.359 8.219 1 96.81 37 VAL B O 1
ATOM 678 N N . GLN B 1 38 ? 0.133 -8.328 6.324 1 97 38 GLN B N 1
ATOM 679 C CA . GLN B 1 38 ? 0.749 -7.188 6.992 1 97 38 GLN B CA 1
ATOM 680 C C . GLN B 1 38 ? 0.4 -5.883 6.281 1 97 38 GLN B C 1
ATOM 682 O O . GLN B 1 38 ? 0.351 -5.832 5.051 1 97 38 GLN B O 1
ATOM 687 N N . ILE B 1 39 ? 0.286 -4.809 7.055 1 97.19 39 ILE B N 1
ATOM 688 C CA . ILE B 1 39 ? 0.132 -3.436 6.582 1 97.19 39 ILE B CA 1
ATOM 689 C C . ILE B 1 39 ? 1.126 -2.527 7.305 1 97.19 39 ILE B C 1
ATOM 691 O O . ILE B 1 39 ? 1.103 -2.422 8.531 1 97.19 39 ILE B O 1
ATOM 695 N N . GLU B 1 40 ? 1.932 -1.97 6.512 1 96.56 40 GLU B N 1
ATOM 696 C CA . GLU B 1 40 ? 2.941 -1.071 7.062 1 96.56 40 GLU B CA 1
ATOM 697 C C . GLU B 1 40 ? 2.666 0.377 6.668 1 96.56 40 GLU B C 1
ATOM 699 O O . GLU B 1 40 ? 2.328 0.658 5.516 1 96.56 40 GLU B O 1
ATOM 704 N N . LYS B 1 41 ? 2.76 1.221 7.684 1 96.38 41 LYS B N 1
ATOM 705 C CA . LYS B 1 41 ? 2.6 2.654 7.465 1 96.38 41 LYS B CA 1
ATOM 706 C C . LYS B 1 41 ? 3.889 3.408 7.777 1 96.38 41 LYS B C 1
ATOM 708 O O . LYS B 1 41 ? 4.453 3.26 8.859 1 96.38 41 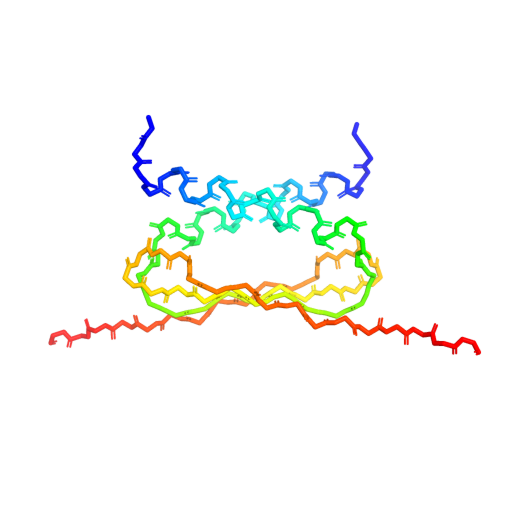LYS B O 1
ATOM 713 N N . ASN B 1 42 ? 4.422 4.082 6.832 1 96.5 42 ASN B N 1
ATOM 714 C CA . ASN B 1 42 ? 5.539 5.008 6.973 1 96.5 42 ASN B CA 1
ATOM 715 C C . ASN B 1 42 ? 5.102 6.453 6.75 1 96.5 42 ASN B C 1
ATOM 717 O O . ASN B 1 42 ? 4.871 6.867 5.613 1 96.5 42 ASN B O 1
ATOM 721 N N . GLU B 1 43 ? 5.074 7.25 7.84 1 95.25 43 GLU B N 1
ATOM 722 C CA . GLU B 1 43 ? 4.578 8.617 7.754 1 95.25 43 GLU B CA 1
ATOM 723 C C . GLU B 1 43 ? 5.703 9.625 7.977 1 95.25 43 GLU B C 1
ATOM 725 O O . GLU B 1 43 ? 6.547 9.438 8.852 1 95.25 43 GLU B O 1
ATOM 730 N N . LYS B 1 44 ? 5.773 10.555 7.238 1 93.69 44 LYS B N 1
ATOM 731 C CA . LYS B 1 44 ? 6.664 11.695 7.422 1 93.69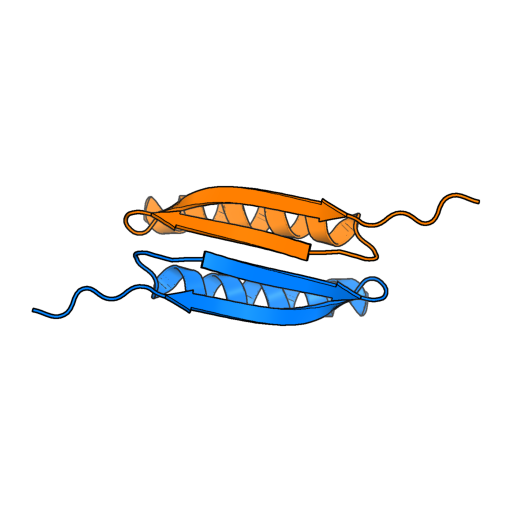 44 LYS B CA 1
ATOM 732 C C . LYS B 1 44 ? 5.91 12.898 7.98 1 93.69 44 LYS B C 1
ATOM 734 O O . LYS B 1 44 ? 4.91 13.336 7.402 1 93.69 44 LYS B O 1
ATOM 739 N N . ILE B 1 45 ? 6.422 13.352 9.125 1 90.5 45 ILE B N 1
ATOM 740 C CA . ILE B 1 45 ? 5.785 14.484 9.773 1 90.5 45 ILE B CA 1
ATOM 741 C C . ILE B 1 45 ? 6.73 15.688 9.766 1 90.5 45 ILE B C 1
ATOM 743 O O . ILE B 1 45 ? 7.934 15.531 10 1 90.5 45 ILE B O 1
ATOM 747 N N . ARG B 1 46 ? 6.262 16.734 9.391 1 86.44 46 ARG B N 1
ATOM 748 C CA . ARG B 1 46 ? 7.031 17.969 9.531 1 86.44 46 ARG B CA 1
ATOM 749 C C . ARG B 1 46 ? 6.793 18.609 10.891 1 86.44 46 ARG B C 1
ATOM 751 O O . ARG B 1 46 ? 5.656 18.953 11.234 1 86.44 46 ARG B O 1
ATOM 758 N N . LEU B 1 47 ? 7.84 18.484 11.75 1 84.88 47 LEU B N 1
ATOM 759 C CA . LEU B 1 47 ? 7.75 19.125 13.055 1 84.88 47 LEU B CA 1
ATOM 760 C C . LEU B 1 47 ? 8.258 20.562 12.992 1 84.88 47 LEU B C 1
ATOM 762 O O . LEU B 1 47 ? 9.188 20.859 12.242 1 84.88 47 LEU B O 1
ATOM 766 N N . LYS B 1 48 ? 7.344 21.422 13.328 1 78.56 48 LYS B N 1
ATOM 767 C CA . LYS B 1 48 ? 7.848 22.781 13.492 1 78.56 48 LYS B CA 1
ATOM 768 C C . LYS B 1 48 ? 8.852 22.859 14.633 1 78.56 48 LYS B C 1
ATOM 770 O O . LYS B 1 48 ? 8.773 22.094 15.594 1 78.56 48 LYS B O 1
#